Protein AF-A0A1Q7CNV3-F1 (afdb_monomer)

Foldseek 3Di:
DCPVVVVVVVVLVVQLVCLCPPPVDDNVSSVVSNVVSVCVV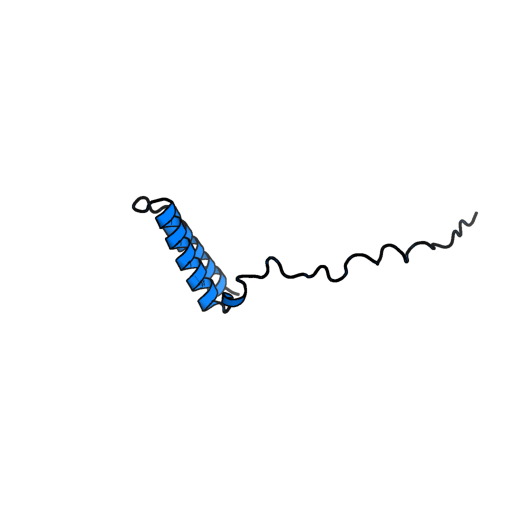CVVVVVNVVVDPPDDDPPPDPPDPVPPPPDDDPDDDD

Nearest PDB structures (foldseek):
  1m8l-assembly1_A  TM=2.443E-01  e=9.387E+00  unclassified

Secondary structure (DSSP, 8-state):
--HHHHHHHHHHHHHHHHHHH-TTS-HHHHHHHHHHHHHHHHHHTTGGGGTT-SSS----S-S-SSSS----------

Structure (mmCIF, N/CA/C/O backbone):
data_AF-A0A1Q7CNV3-F1
#
_entry.id   AF-A0A1Q7CNV3-F1
#
loop_
_atom_site.group_PDB
_atom_site.id
_atom_site.type_symbol
_atom_site.label_atom_id
_atom_site.label_alt_id
_atom_site.label_comp_id
_atom_site.label_asym_id
_atom_site.label_entity_id
_atom_site.label_seq_id
_atom_site.pdbx_PDB_ins_code
_atom_site.Cartn_x
_atom_site.Cartn_y
_atom_site.Cartn_z
_atom_site.occupancy
_atom_site.B_iso_or_equiv
_atom_site.auth_seq_id
_atom_site.auth_comp_id
_atom_site.auth_asym_id
_atom_site.auth_atom_id
_atom_site.pdbx_PDB_model_num
ATOM 1 N N . MET A 1 1 ? -20.080 -8.751 11.210 1.00 49.62 1 MET A N 1
ATOM 2 C CA . MET A 1 1 ? -19.134 -8.299 12.254 1.00 49.62 1 MET A CA 1
ATOM 3 C C . MET A 1 1 ? -17.850 -7.909 11.534 1.00 49.62 1 MET A C 1
ATOM 5 O O . MET A 1 1 ? -17.445 -8.675 10.681 1.00 49.62 1 MET A O 1
ATOM 9 N N . ALA A 1 2 ? -17.348 -6.694 11.790 1.00 58.03 2 ALA A N 1
ATOM 10 C CA . ALA A 1 2 ? -16.129 -6.048 11.264 1.00 58.03 2 ALA A CA 1
ATOM 11 C C . ALA A 1 2 ? -15.948 -5.749 9.752 1.00 58.03 2 ALA A C 1
ATOM 13 O O . ALA A 1 2 ? -14.922 -5.162 9.424 1.00 58.03 2 ALA A O 1
ATOM 14 N N . SER A 1 3 ? -16.928 -5.992 8.865 1.00 71.00 3 SER A N 1
ATOM 15 C CA . SER A 1 3 ? -16.744 -5.901 7.394 1.00 71.00 3 SER A CA 1
ATOM 16 C C . SER A 1 3 ? -15.988 -4.669 6.880 1.00 71.00 3 SER A C 1
ATOM 18 O O . SER A 1 3 ? -15.197 -4.780 5.955 1.00 71.00 3 SER A O 1
ATOM 20 N N . GLY A 1 4 ? -16.180 -3.494 7.488 1.00 80.31 4 GLY A N 1
ATOM 21 C CA . GLY A 1 4 ? -15.474 -2.276 7.080 1.00 80.31 4 GLY A CA 1
ATOM 22 C C . GLY A 1 4 ? -13.954 -2.323 7.284 1.00 80.31 4 GLY A C 1
ATOM 23 O O . GLY A 1 4 ? -13.225 -1.727 6.496 1.00 80.31 4 GLY A O 1
ATOM 24 N N . VAL A 1 5 ? -13.464 -3.030 8.308 1.00 82.12 5 VAL A N 1
ATOM 25 C CA . VAL A 1 5 ? -12.024 -3.176 8.564 1.00 82.12 5 VAL A CA 1
ATOM 26 C C . VAL A 1 5 ? -11.404 -4.112 7.540 1.00 82.12 5 VAL A C 1
ATOM 28 O O . VAL A 1 5 ? -10.422 -3.728 6.910 1.00 82.12 5 VAL A O 1
ATOM 31 N N . GLU A 1 6 ? -11.973 -5.299 7.326 1.00 84.19 6 GLU A N 1
ATOM 32 C CA . GLU A 1 6 ? -11.411 -6.206 6.323 1.00 84.19 6 GLU A CA 1
ATOM 33 C C . GLU A 1 6 ? -11.577 -5.682 4.885 1.00 84.19 6 GLU A C 1
ATOM 35 O O . GLU A 1 6 ? -10.621 -5.782 4.121 1.00 84.19 6 GLU A O 1
ATOM 40 N N . THR A 1 7 ?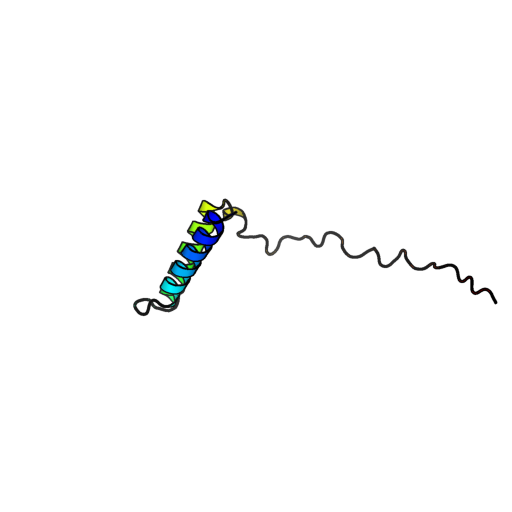 -12.652 -4.955 4.547 1.00 87.25 7 THR A N 1
ATOM 41 C CA . THR A 1 7 ? -12.735 -4.221 3.266 1.00 87.25 7 THR A CA 1
ATOM 42 C C . THR A 1 7 ? -11.655 -3.139 3.139 1.00 87.25 7 THR A C 1
ATOM 44 O O . THR A 1 7 ? -11.061 -2.982 2.075 1.00 87.25 7 THR A O 1
ATOM 47 N N . ALA A 1 8 ? -11.358 -2.385 4.204 1.00 85.69 8 ALA A N 1
ATOM 48 C CA . ALA A 1 8 ? -10.282 -1.391 4.169 1.00 85.69 8 ALA A CA 1
ATOM 49 C C . ALA A 1 8 ? -8.904 -2.046 3.975 1.00 85.69 8 ALA A C 1
ATOM 51 O O . ALA A 1 8 ? -8.074 -1.531 3.224 1.00 85.69 8 ALA A O 1
ATOM 52 N N . VAL A 1 9 ? -8.675 -3.197 4.614 1.00 88.19 9 VAL A N 1
ATOM 53 C CA . VAL A 1 9 ? -7.451 -3.990 4.446 1.00 88.19 9 VAL A CA 1
ATOM 54 C C . VAL A 1 9 ? -7.336 -4.527 3.021 1.00 88.19 9 VAL A C 1
ATOM 56 O O . VAL A 1 9 ? -6.284 -4.350 2.412 1.00 88.19 9 VAL A O 1
ATOM 59 N N . GLU A 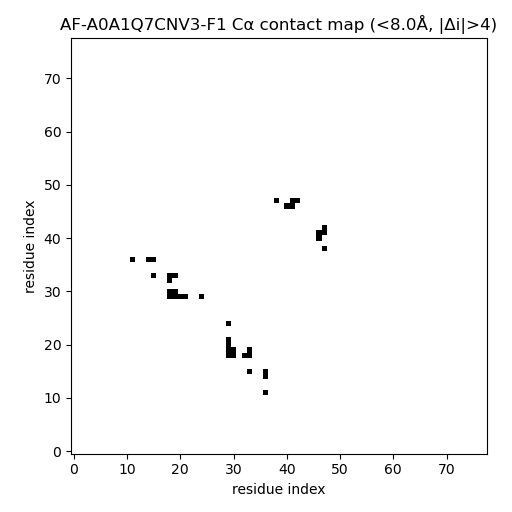1 10 ? -8.394 -5.114 2.462 1.00 91.19 10 GLU A N 1
ATOM 60 C CA . GLU A 1 10 ? -8.424 -5.589 1.072 1.00 91.19 10 GLU A CA 1
ATOM 61 C C . GLU A 1 10 ? -8.142 -4.459 0.077 1.00 91.19 10 GLU A C 1
ATOM 63 O O . GLU A 1 10 ? -7.287 -4.606 -0.796 1.00 91.19 10 GLU A O 1
ATOM 68 N N . CYS A 1 11 ? -8.769 -3.293 0.261 1.00 90.31 11 CYS A N 1
ATOM 69 C CA . CYS A 1 11 ? -8.496 -2.107 -0.550 1.00 90.31 11 CYS A CA 1
ATOM 70 C C . CYS A 1 11 ? -7.028 -1.667 -0.479 1.00 90.31 11 CYS A C 1
ATOM 72 O O . CYS A 1 11 ? -6.464 -1.248 -1.490 1.00 90.31 11 CYS A O 1
ATOM 74 N N . TRP A 1 12 ? -6.389 -1.721 0.693 1.00 91.50 12 TRP A N 1
ATOM 75 C CA . TRP A 1 12 ? -4.967 -1.388 0.812 1.00 91.50 12 TRP A CA 1
ATOM 76 C C . TRP A 1 12 ? -4.061 -2.453 0.202 1.00 91.50 12 TRP A C 1
ATOM 78 O O . TRP A 1 12 ? -3.058 -2.094 -0.411 1.00 91.50 12 TRP A O 1
ATOM 88 N N . MET A 1 13 ? -4.404 -3.736 0.331 1.00 93.19 13 MET A N 1
ATOM 89 C CA . MET A 1 13 ? -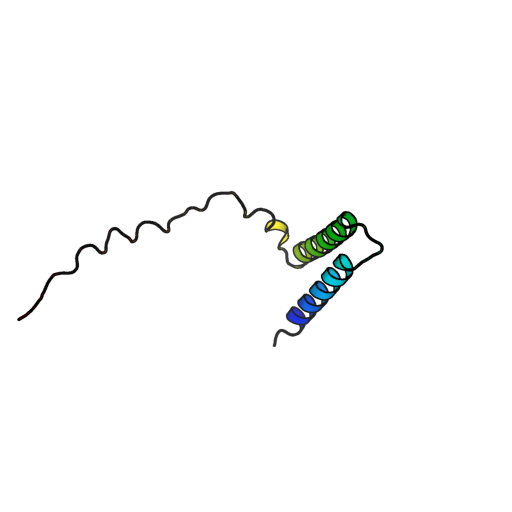3.659 -4.811 -0.327 1.00 93.19 13 MET A CA 1
ATOM 90 C C . MET A 1 13 ? -3.704 -4.657 -1.848 1.00 93.19 13 MET A C 1
ATOM 92 O O . MET A 1 13 ? -2.654 -4.723 -2.479 1.00 93.19 13 MET A O 1
ATOM 96 N N . ALA A 1 14 ? -4.874 -4.351 -2.416 1.00 94.88 14 ALA A N 1
ATOM 97 C CA . ALA A 1 14 ? -5.025 -4.100 -3.848 1.00 94.88 14 ALA A CA 1
ATOM 98 C C . ALA A 1 14 ? -4.182 -2.901 -4.326 1.00 94.88 14 ALA A C 1
ATOM 100 O O . ALA A 1 14 ? -3.479 -3.004 -5.325 1.00 94.88 14 ALA A O 1
ATOM 101 N N . GLN A 1 15 ? -4.177 -1.790 -3.579 1.00 92.69 15 GLN A N 1
ATOM 102 C CA . GLN A 1 15 ? -3.358 -0.612 -3.911 1.00 92.69 15 GLN A CA 1
ATOM 103 C C . GLN A 1 15 ? -1.849 -0.894 -3.849 1.00 92.69 15 GLN A C 1
ATOM 105 O O . GLN A 1 15 ? -1.081 -0.362 -4.648 1.00 92.69 15 GLN A O 1
ATOM 110 N N . ILE A 1 16 ? -1.400 -1.702 -2.883 1.00 94.06 16 ILE A N 1
ATOM 111 C CA . ILE A 1 16 ? 0.014 -2.088 -2.775 1.00 94.06 16 ILE A CA 1
ATOM 112 C C . ILE A 1 16 ? 0.406 -3.010 -3.934 1.00 94.06 16 ILE A C 1
ATOM 114 O O . ILE A 1 16 ? 1.485 -2.833 -4.496 1.00 94.06 16 ILE A O 1
ATOM 118 N N . ASP A 1 17 ? -0.453 -3.965 -4.293 1.00 94.31 17 ASP A N 1
ATOM 119 C CA . ASP A 1 17 ? -0.224 -4.885 -5.409 1.00 94.31 17 ASP A CA 1
ATOM 120 C C . ASP A 1 17 ? -0.134 -4.140 -6.748 1.00 94.31 17 ASP A C 1
ATOM 122 O O . ASP A 1 17 ? 0.832 -4.320 -7.490 1.00 94.31 17 ASP A O 1
ATOM 126 N N . GLU A 1 18 ? -1.052 -3.204 -7.000 1.00 94.00 18 GLU A N 1
ATOM 127 C CA . GLU A 1 18 ? -1.022 -2.326 -8.174 1.00 94.00 18 GLU A CA 1
ATOM 128 C C . GLU A 1 18 ? 0.277 -1.502 -8.222 1.00 94.00 18 GLU A C 1
ATOM 130 O O . GLU A 1 18 ? 0.986 -1.499 -9.227 1.00 94.00 18 GLU A O 1
ATOM 135 N N . ALA A 1 19 ? 0.672 -0.881 -7.105 1.00 92.75 19 ALA A N 1
ATOM 136 C CA . ALA A 1 19 ? 1.911 -0.107 -7.030 1.00 92.75 19 ALA A CA 1
ATOM 137 C C . ALA A 1 19 ? 3.184 -0.953 -7.244 1.00 92.75 19 ALA A C 1
ATOM 139 O O . ALA A 1 19 ? 4.197 -0.437 -7.723 1.00 92.75 19 ALA A O 1
ATOM 140 N N . LEU A 1 20 ? 3.169 -2.238 -6.873 1.00 91.69 20 LEU A N 1
ATOM 141 C CA . LEU A 1 20 ? 4.297 -3.161 -7.051 1.00 91.69 20 LEU A CA 1
ATOM 142 C C . LEU A 1 20 ? 4.344 -3.808 -8.438 1.00 91.69 20 LEU A C 1
ATOM 144 O O . LEU A 1 20 ? 5.426 -4.185 -8.895 1.00 91.69 20 LEU A O 1
ATOM 148 N N . THR A 1 21 ? 3.203 -3.943 -9.101 1.00 93.56 21 THR A N 1
ATOM 149 C CA . THR A 1 21 ? 3.093 -4.535 -10.439 1.00 93.56 21 THR A CA 1
ATOM 150 C C . THR A 1 21 ? 3.097 -3.495 -11.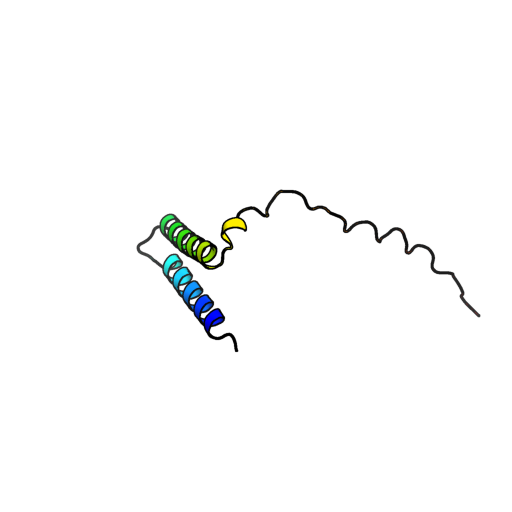554 1.00 93.56 21 THR A C 1
ATOM 152 O O . THR A 1 21 ? 3.206 -3.869 -12.720 1.00 93.56 21 THR A O 1
ATOM 155 N N . ASP A 1 22 ? 3.083 -2.201 -11.218 1.00 91.00 22 ASP A N 1
ATOM 156 C CA . ASP A 1 22 ? 3.201 -1.122 -12.194 1.00 91.00 22 ASP A CA 1
ATOM 157 C C . ASP A 1 22 ? 4.515 -1.228 -12.997 1.00 91.00 22 ASP A C 1
ATOM 159 O O . ASP A 1 22 ? 5.632 -1.023 -12.495 1.00 91.00 22 ASP A O 1
ATOM 163 N N . LEU A 1 23 ? 4.368 -1.576 -14.278 1.00 90.25 23 LEU A N 1
ATOM 164 C CA . LEU A 1 23 ? 5.458 -1.734 -15.241 1.00 90.25 23 LEU A CA 1
ATOM 165 C C . LEU A 1 23 ? 5.952 -0.393 -15.799 1.00 90.25 23 LEU A C 1
ATOM 167 O O . LEU A 1 23 ? 7.051 -0.340 -16.351 1.00 90.25 23 LEU A O 1
ATOM 171 N N . HIS A 1 24 ? 5.176 0.683 -15.649 1.00 90.19 24 HIS A N 1
ATOM 172 C CA . HIS A 1 24 ? 5.570 2.027 -16.068 1.00 90.19 24 HIS A CA 1
ATOM 173 C C . HIS A 1 24 ? 6.529 2.686 -15.073 1.00 90.19 24 HIS A C 1
ATOM 175 O O . HIS A 1 24 ? 7.215 3.652 -15.416 1.00 90.19 24 HIS A O 1
ATOM 181 N N . LEU A 1 25 ? 6.620 2.151 -13.854 1.00 88.50 25 LEU A N 1
ATOM 182 C CA . LEU A 1 25 ? 7.527 2.631 -12.826 1.00 88.50 25 LEU A CA 1
ATOM 183 C C . LEU A 1 25 ? 8.813 1.807 -12.769 1.00 88.50 25 LEU A C 1
ATOM 185 O O . LEU A 1 25 ? 8.843 0.582 -12.900 1.00 88.50 25 LEU A O 1
ATOM 189 N N . THR A 1 26 ? 9.913 2.498 -12.483 1.00 94.94 26 THR A N 1
ATOM 190 C CA . THR A 1 26 ? 11.155 1.834 -12.080 1.00 94.94 26 THR A CA 1
ATOM 191 C C . THR A 1 26 ? 10.959 1.132 -10.735 1.00 94.94 26 THR A C 1
ATOM 193 O O . THR A 1 26 ? 10.070 1.487 -9.960 1.00 94.94 26 THR A O 1
ATOM 196 N N . SER A 1 27 ? 11.833 0.183 -10.386 1.00 91.88 27 SER A N 1
ATOM 197 C CA . SER A 1 27 ? 11.789 -0.465 -9.065 1.00 91.88 27 SER A CA 1
ATOM 198 C C . SER A 1 27 ? 11.826 0.540 -7.905 1.00 91.88 27 SER A C 1
ATOM 200 O O . SER A 1 27 ? 11.133 0.349 -6.911 1.00 91.88 27 SER A O 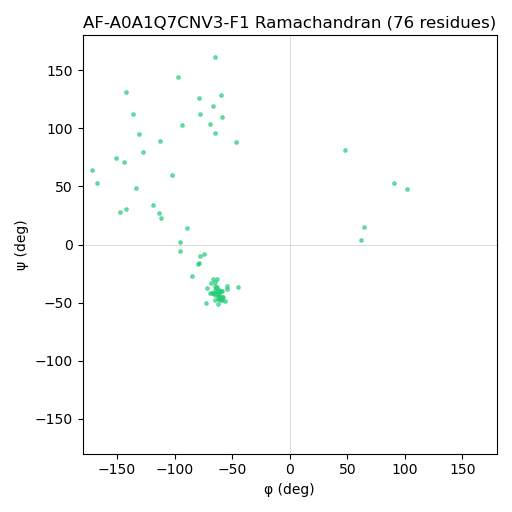1
ATOM 202 N N . LEU A 1 28 ? 12.575 1.642 -8.046 1.00 94.12 28 LEU A N 1
ATOM 203 C CA . LEU A 1 28 ? 12.573 2.732 -7.067 1.00 94.12 28 LEU A CA 1
ATOM 204 C C . LEU A 1 28 ? 11.229 3.477 -7.042 1.00 94.12 28 LEU A C 1
ATOM 206 O O . LEU A 1 28 ? 10.723 3.780 -5.964 1.00 94.12 28 LEU A O 1
ATOM 210 N N . GLY A 1 29 ? 10.639 3.743 -8.211 1.00 92.38 29 GLY A N 1
ATOM 211 C CA . GLY A 1 29 ? 9.322 4.371 -8.334 1.00 92.38 29 GLY A CA 1
ATOM 212 C C . GLY A 1 29 ? 8.222 3.564 -7.644 1.00 92.38 29 GLY A C 1
ATOM 213 O O . GLY A 1 29 ? 7.461 4.124 -6.856 1.00 92.38 29 GLY A O 1
ATOM 214 N N . ARG A 1 30 ? 8.214 2.242 -7.842 1.00 95.25 30 ARG A N 1
ATOM 215 C CA . ARG A 1 30 ? 7.286 1.317 -7.173 1.00 95.25 30 ARG A CA 1
ATOM 216 C C . ARG A 1 30 ? 7.425 1.346 -5.651 1.00 95.25 30 ARG A C 1
ATOM 218 O O . ARG A 1 30 ? 6.445 1.510 -4.931 1.00 95.25 30 ARG A O 1
ATOM 225 N N . LEU A 1 31 ? 8.656 1.272 -5.138 1.00 94.50 31 LEU A N 1
ATOM 226 C CA . LEU A 1 31 ? 8.914 1.352 -3.693 1.00 94.50 31 LEU A CA 1
ATOM 227 C C . LEU A 1 31 ? 8.509 2.708 -3.099 1.00 94.50 31 LEU A C 1
ATOM 229 O O . LEU A 1 31 ? 7.998 2.769 -1.976 1.00 94.50 31 LEU A O 1
ATOM 233 N N . ASN A 1 32 ? 8.705 3.797 -3.845 1.00 94.56 32 ASN A N 1
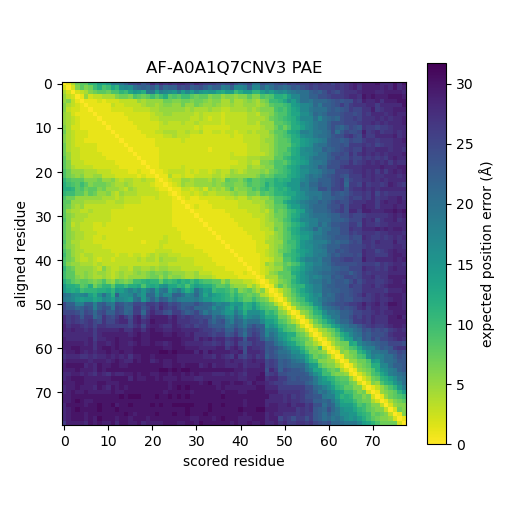ATOM 234 C CA . ASN A 1 32 ? 8.259 5.121 -3.428 1.00 94.56 32 ASN A CA 1
ATOM 235 C C . ASN A 1 32 ? 6.724 5.207 -3.361 1.00 94.56 32 ASN A C 1
ATOM 237 O O . ASN A 1 32 ? 6.188 5.739 -2.390 1.00 94.56 32 ASN A O 1
ATOM 241 N N . ALA A 1 33 ? 6.011 4.637 -4.336 1.00 92.88 33 ALA A N 1
ATOM 242 C CA . ALA A 1 33 ? 4.550 4.566 -4.329 1.00 92.88 33 ALA A CA 1
ATOM 243 C C . ALA A 1 33 ? 4.020 3.767 -3.122 1.00 92.88 33 ALA A C 1
ATOM 245 O O . ALA A 1 33 ? 3.183 4.265 -2.367 1.00 92.88 33 ALA A O 1
ATOM 246 N N . VAL A 1 34 ? 4.592 2.590 -2.844 1.00 94.44 34 VAL A N 1
ATOM 247 C CA . VAL A 1 34 ? 4.254 1.795 -1.646 1.00 94.44 34 VAL A CA 1
ATOM 248 C C . VAL A 1 34 ? 4.528 2.573 -0.356 1.00 94.44 34 VAL A C 1
ATOM 250 O O . VAL A 1 34 ? 3.726 2.547 0.579 1.00 94.44 34 VAL A O 1
ATOM 253 N N . THR A 1 35 ? 5.629 3.326 -0.298 1.00 93.12 35 THR A N 1
ATOM 254 C CA . THR A 1 35 ? 5.959 4.164 0.866 1.00 93.12 35 THR A CA 1
ATOM 255 C C . THR A 1 35 ? 4.891 5.232 1.117 1.00 93.12 35 THR A C 1
ATOM 257 O O . THR A 1 35 ? 4.524 5.465 2.271 1.00 93.12 35 THR A O 1
ATOM 260 N N . GLN A 1 36 ? 4.343 5.842 0.061 1.00 93.19 36 GLN A N 1
ATOM 261 C CA . GLN A 1 36 ? 3.251 6.815 0.170 1.00 93.19 36 GLN A CA 1
ATOM 262 C C . GLN A 1 36 ? 1.947 6.173 0.665 1.00 93.19 36 GLN A C 1
ATOM 264 O O . GLN A 1 36 ? 1.291 6.730 1.548 1.00 93.19 36 GLN A O 1
ATOM 269 N N . ILE A 1 37 ? 1.604 4.977 0.172 1.00 92.31 37 ILE A N 1
ATOM 270 C CA . ILE A 1 37 ? 0.434 4.215 0.644 1.00 92.31 37 ILE A CA 1
ATOM 271 C C . ILE A 1 37 ? 0.565 3.916 2.147 1.00 92.31 37 ILE A C 1
ATOM 273 O O . ILE A 1 37 ? -0.350 4.186 2.929 1.00 92.31 37 ILE A O 1
ATOM 277 N N . LEU A 1 38 ? 1.737 3.447 2.588 1.00 90.06 38 LEU A N 1
ATOM 278 C CA . LEU A 1 38 ? 2.011 3.170 4.002 1.00 90.06 38 LEU A CA 1
ATOM 279 C C . LEU A 1 38 ? 2.000 4.433 4.876 1.00 90.06 38 LEU A C 1
ATOM 281 O O . LEU A 1 38 ? 1.585 4.373 6.036 1.00 90.06 38 LEU A O 1
ATOM 285 N N . ALA A 1 39 ? 2.461 5.571 4.354 1.00 88.75 39 ALA A N 1
ATOM 286 C CA . ALA A 1 39 ? 2.389 6.850 5.056 1.00 88.75 39 ALA A CA 1
ATOM 287 C C . ALA A 1 39 ? 0.930 7.284 5.269 1.00 88.75 39 ALA A C 1
ATOM 289 O O . ALA A 1 39 ? 0.558 7.665 6.379 1.00 88.75 39 ALA A O 1
ATOM 290 N N . ASN A 1 40 ? 0.082 7.139 4.247 1.00 88.38 40 ASN A N 1
ATOM 291 C CA . ASN A 1 40 ? -1.347 7.428 4.352 1.00 88.38 40 ASN A CA 1
ATOM 292 C C . ASN A 1 40 ? -2.052 6.504 5.356 1.00 88.38 40 ASN A C 1
ATOM 294 O O . ASN A 1 40 ? -2.819 6.989 6.185 1.00 88.38 40 ASN A O 1
ATOM 298 N N . TYR A 1 41 ? -1.744 5.203 5.360 1.00 87.56 41 TYR A N 1
ATOM 299 C CA . TYR A 1 41 ? -2.245 4.270 6.378 1.00 87.56 41 TYR A CA 1
ATOM 300 C C . TYR A 1 41 ? -1.879 4.717 7.802 1.00 87.56 41 TYR A C 1
ATOM 302 O O . TYR A 1 41 ? -2.733 4.753 8.692 1.00 87.56 41 TYR A O 1
ATOM 310 N N . LYS A 1 42 ? -0.608 5.073 8.031 1.00 85.00 42 LYS A N 1
ATOM 311 C CA . LYS A 1 42 ? -0.129 5.517 9.350 1.00 85.00 42 LYS A CA 1
ATOM 312 C C . LYS A 1 42 ? -0.847 6.780 9.809 1.00 85.00 42 LYS A C 1
ATOM 314 O O . LYS A 1 42 ? -1.234 6.838 10.975 1.00 85.00 42 LYS A O 1
ATOM 319 N N . ARG A 1 43 ? -1.077 7.724 8.892 1.00 84.88 43 ARG A N 1
ATOM 320 C CA . ARG A 1 43 ? -1.841 8.948 9.155 1.00 84.88 43 ARG A CA 1
ATOM 321 C C . ARG A 1 43 ? -3.279 8.656 9.549 1.00 84.88 43 ARG A C 1
ATOM 323 O O . ARG A 1 43 ? -3.737 9.109 10.591 1.00 84.88 43 ARG A O 1
ATOM 330 N N . LEU A 1 44 ? -3.973 7.840 8.758 1.00 83.44 44 LEU A N 1
ATOM 331 C CA . LEU A 1 44 ? -5.383 7.512 8.983 1.00 83.44 44 LEU A CA 1
ATOM 332 C C . LEU A 1 44 ? -5.620 6.687 10.254 1.00 83.44 44 LEU A C 1
ATOM 334 O O . LEU A 1 44 ? -6.672 6.801 10.872 1.00 83.44 44 LEU A O 1
ATOM 338 N N . THR A 1 45 ? -4.649 5.869 10.662 1.00 83.00 45 THR A N 1
ATOM 339 C CA . THR A 1 45 ? -4.763 5.019 11.859 1.00 83.00 45 THR A CA 1
ATOM 340 C C . THR A 1 45 ? -4.152 5.637 13.119 1.00 83.00 45 THR A C 1
ATOM 342 O O . THR A 1 45 ? -4.121 4.978 14.157 1.00 83.00 45 THR A O 1
ATOM 345 N N . GLY A 1 46 ? -3.627 6.869 13.048 1.00 77.75 46 GLY A N 1
ATOM 346 C CA . GLY A 1 46 ? -2.916 7.512 14.163 1.00 77.75 46 GLY A CA 1
ATOM 347 C C . GLY A 1 46 ? -1.613 6.799 14.558 1.00 77.75 46 GLY A C 1
ATOM 348 O O . GLY A 1 46 ? -1.058 7.034 15.629 1.00 77.75 46 GLY A O 1
ATOM 349 N N . LYS A 1 47 ? -1.105 5.910 13.695 1.00 76.06 47 LYS A N 1
ATOM 350 C CA . LYS A 1 47 ? 0.116 5.112 13.894 1.00 76.06 47 LYS A CA 1
ATOM 351 C C . LYS A 1 47 ? 1.377 5.821 13.400 1.00 76.06 47 LYS A C 1
ATOM 353 O O . LYS A 1 47 ? 2.425 5.188 13.270 1.00 76.06 47 LYS A O 1
ATOM 358 N N . GLU A 1 48 ? 1.306 7.121 13.140 1.00 65.25 48 GLU A N 1
ATOM 359 C CA . GLU A 1 48 ? 2.448 7.942 12.720 1.00 65.25 48 GLU A CA 1
ATOM 360 C C . GLU A 1 48 ? 3.617 7.834 13.713 1.00 65.25 48 GLU A C 1
ATOM 362 O O . GLU A 1 48 ? 4.767 7.660 13.315 1.00 65.25 48 GLU A O 1
ATOM 367 N N . HIS A 1 49 ? 3.309 7.773 15.011 1.00 59.94 49 HIS A N 1
ATOM 368 C CA . HIS A 1 49 ? 4.287 7.612 16.092 1.00 59.94 49 HIS A CA 1
ATOM 369 C C . HIS A 1 49 ? 4.873 6.194 16.233 1.00 59.94 49 HIS A C 1
ATOM 371 O O . HIS A 1 49 ? 5.806 5.993 17.009 1.00 59.94 49 HIS A O 1
ATOM 377 N N . LEU A 1 50 ? 4.362 5.187 15.508 1.00 59.91 50 LEU A N 1
ATOM 378 C CA . LEU A 1 50 ? 4.952 3.839 15.515 1.00 59.91 50 LEU A CA 1
ATOM 379 C C . LEU A 1 50 ? 6.213 3.743 14.644 1.00 59.91 50 LEU A C 1
ATOM 381 O O . LEU A 1 50 ? 6.941 2.750 14.726 1.00 59.91 50 LEU A O 1
ATOM 385 N N . GLN A 1 51 ? 6.525 4.772 13.847 1.00 60.03 51 GLN A N 1
ATOM 386 C CA . GLN A 1 51 ? 7.853 4.913 13.261 1.00 60.03 51 GLN A CA 1
ATOM 387 C C . GLN A 1 51 ? 8.852 5.233 14.377 1.00 60.03 51 GLN A C 1
ATOM 389 O O . GLN A 1 51 ? 8.934 6.372 14.821 1.00 60.03 51 GLN A O 1
ATOM 394 N N . ARG A 1 52 ? 9.634 4.216 14.776 1.00 56.84 52 ARG A N 1
ATOM 395 C CA . ARG A 1 52 ? 10.720 4.234 15.783 1.00 56.84 52 ARG A CA 1
ATOM 396 C C . ARG A 1 52 ? 10.358 3.649 17.160 1.00 56.84 52 ARG A C 1
ATOM 398 O O . ARG A 1 52 ? 10.764 4.172 18.190 1.00 56.84 52 ARG A O 1
ATOM 405 N N . ARG A 1 53 ? 9.734 2.468 17.196 1.00 55.25 53 ARG A N 1
ATOM 406 C CA . ARG A 1 53 ? 10.076 1.463 18.227 1.00 55.25 53 ARG A CA 1
ATOM 407 C C . ARG A 1 53 ? 10.964 0.371 17.638 1.00 55.25 53 ARG A C 1
ATOM 409 O O . ARG A 1 53 ? 10.652 -0.809 17.663 1.00 55.25 53 ARG A O 1
ATOM 416 N N . THR A 1 54 ? 12.114 0.796 17.135 1.00 55.47 54 THR A N 1
ATOM 417 C CA . THR A 1 54 ? 13.271 -0.079 16.982 1.00 55.47 54 THR A CA 1
ATOM 418 C C . THR A 1 54 ? 14.458 0.730 17.476 1.00 55.47 54 THR A C 1
ATOM 420 O O . THR A 1 54 ? 14.821 1.729 16.856 1.00 55.47 54 THR A O 1
ATOM 423 N N . ARG A 1 55 ? 15.024 0.296 18.612 1.00 52.78 55 ARG A N 1
ATOM 424 C CA . ARG A 1 55 ? 16.256 0.798 19.249 1.00 52.78 55 ARG A CA 1
ATOM 425 C C . ARG A 1 55 ? 16.124 1.943 20.276 1.00 52.78 55 ARG A C 1
ATOM 427 O O . ARG A 1 55 ? 16.867 2.914 20.232 1.00 52.78 55 ARG A O 1
ATOM 434 N N . SER A 1 56 ? 15.271 1.780 21.282 1.00 50.59 56 SER A N 1
ATOM 435 C CA . SER A 1 56 ? 15.523 2.330 22.625 1.00 50.59 56 SER A CA 1
ATOM 436 C C . SER A 1 56 ? 15.035 1.318 23.663 1.00 50.59 56 SER A C 1
ATOM 438 O O . SER A 1 56 ? 13.990 0.695 23.493 1.00 50.59 56 SER A O 1
ATOM 440 N N . GLY A 1 57 ? 15.894 1.042 24.643 1.00 51.56 57 GLY A N 1
ATOM 441 C CA . GLY A 1 57 ? 15.909 -0.189 25.426 1.00 51.56 57 GLY A CA 1
ATOM 442 C C . GLY A 1 57 ? 14.637 -0.494 26.213 1.00 51.56 57 GLY A C 1
ATOM 443 O O . GLY A 1 57 ? 14.187 0.312 27.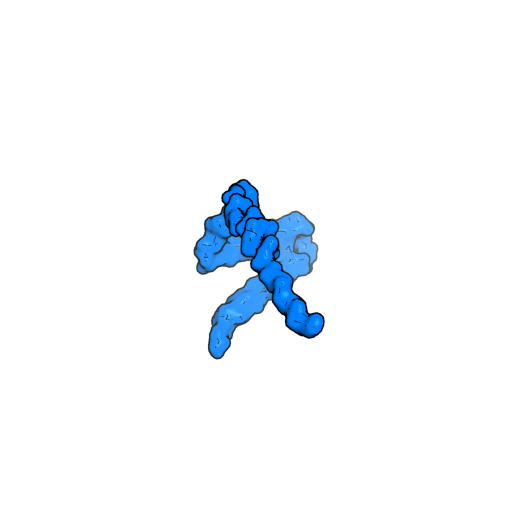016 1.00 51.56 57 GLY A O 1
ATOM 444 N N . GLN A 1 58 ? 14.141 -1.714 26.020 1.00 44.28 58 GLN A N 1
ATOM 445 C CA . GLN A 1 58 ? 13.487 -2.543 27.034 1.00 44.28 58 GLN A CA 1
ATOM 446 C C . GLN A 1 58 ? 13.910 -3.996 26.717 1.00 44.28 58 GLN A C 1
ATOM 448 O O . GLN A 1 58 ? 13.197 -4.728 26.051 1.00 44.28 58 GLN A O 1
ATOM 453 N N . CYS A 1 59 ? 15.166 -4.391 26.946 1.00 38.50 59 CYS A N 1
ATOM 454 C CA . CYS A 1 59 ? 15.505 -5.119 28.172 1.00 38.50 59 CYS A CA 1
ATOM 455 C C . CYS A 1 59 ? 14.911 -4.470 29.422 1.00 38.50 59 CYS A C 1
ATOM 457 O O . CYS A 1 59 ? 15.544 -3.640 30.061 1.00 38.50 59 CYS A O 1
ATOM 459 N N . SER A 1 60 ? 13.687 -4.856 29.767 1.00 45.97 60 SER A N 1
ATOM 460 C CA . SER A 1 60 ? 13.180 -4.703 31.125 1.00 45.97 60 SER A CA 1
ATOM 461 C C . SER A 1 60 ? 12.574 -6.042 31.533 1.00 45.97 60 SER A C 1
ATOM 463 O O . SER A 1 60 ? 11.467 -6.386 31.136 1.00 45.97 60 SER A O 1
ATOM 465 N N . MET A 1 61 ? 13.411 -6.820 32.222 1.00 50.28 61 MET A N 1
ATOM 466 C CA . MET A 1 61 ? 13.114 -7.999 33.042 1.00 50.28 61 MET A CA 1
ATOM 467 C C . MET A 1 61 ? 12.198 -9.090 32.459 1.00 50.28 61 MET A C 1
ATOM 469 O O . MET A 1 61 ? 11.063 -9.267 32.880 1.00 50.28 61 MET A O 1
ATOM 473 N N . VAL A 1 62 ? 12.777 -9.961 31.629 1.00 48.62 62 VAL A N 1
ATOM 474 C CA . VAL A 1 62 ? 12.517 -11.412 31.710 1.00 48.62 62 VAL A CA 1
ATOM 475 C C . VAL A 1 62 ? 13.879 -12.089 31.796 1.00 48.62 62 VAL A C 1
ATOM 477 O O . VAL A 1 62 ? 14.456 -12.491 30.797 1.00 48.62 62 VAL A O 1
ATOM 480 N N . SER A 1 63 ? 14.473 -12.086 32.988 1.00 47.97 63 SER A N 1
ATOM 481 C CA . SER A 1 63 ? 15.606 -12.948 33.364 1.00 47.97 63 SER A CA 1
ATOM 482 C C . SER A 1 63 ? 15.869 -12.799 34.860 1.00 47.97 63 SER A C 1
ATOM 484 O O . SER A 1 63 ? 16.904 -12.285 35.243 1.00 47.97 63 SER A O 1
ATOM 486 N N . GLU A 1 64 ? 14.913 -13.204 35.701 1.00 45.47 64 GLU A N 1
ATOM 487 C CA . GLU A 1 64 ? 15.216 -13.748 37.039 1.00 45.47 64 GLU A CA 1
ATOM 488 C C . GLU A 1 64 ? 13.985 -14.426 37.669 1.00 45.47 64 GLU A C 1
ATOM 490 O O . GLU A 1 64 ? 13.581 -14.157 38.790 1.00 45.47 64 GLU A O 1
ATOM 495 N N . ALA A 1 65 ? 13.378 -15.365 36.938 1.00 49.47 65 ALA A N 1
ATOM 496 C CA . ALA A 1 65 ? 12.559 -16.424 37.544 1.00 49.47 65 ALA A CA 1
ATOM 497 C C . ALA A 1 65 ? 13.225 -17.805 37.383 1.00 49.47 65 ALA A C 1
ATOM 499 O O . ALA A 1 65 ? 12.568 -18.836 37.441 1.00 49.47 65 ALA A O 1
ATOM 500 N N . VAL A 1 66 ? 14.549 -17.829 37.182 1.00 53.28 66 VAL A N 1
ATOM 501 C CA . VAL A 1 66 ? 15.371 -19.052 37.097 1.00 53.28 66 VAL A CA 1
ATOM 502 C C . VAL A 1 66 ? 16.437 -19.082 38.200 1.00 53.28 66 VAL A C 1
ATOM 504 O O . VAL A 1 66 ? 17.554 -19.555 38.026 1.00 53.28 66 VAL A O 1
ATOM 507 N N . ARG A 1 67 ? 16.103 -18.529 39.371 1.00 49.38 67 ARG A N 1
ATOM 508 C CA . ARG A 1 67 ? 16.905 -18.689 40.595 1.00 49.38 67 ARG A CA 1
ATOM 509 C C . ARG A 1 67 ? 16.052 -18.706 41.873 1.00 49.38 67 ARG A C 1
ATOM 511 O O . ARG A 1 67 ? 16.524 -18.326 42.933 1.00 49.38 67 ARG A O 1
ATOM 518 N N . SER A 1 68 ? 14.793 -19.142 41.772 1.00 50.09 68 SER A N 1
ATOM 519 C CA . SER A 1 68 ? 13.920 -19.378 42.938 1.00 50.09 68 SER A CA 1
ATOM 520 C C . SER A 1 68 ? 13.018 -20.610 42.764 1.00 50.09 68 SER A C 1
ATOM 522 O O . SER A 1 68 ? 11.913 -20.684 43.288 1.00 50.09 68 SER A O 1
ATOM 524 N N . THR A 1 69 ? 13.497 -21.605 42.016 1.00 54.34 69 THR A N 1
ATOM 525 C CA . THR A 1 69 ? 12.870 -22.938 41.943 1.00 54.34 69 THR A CA 1
ATOM 526 C C . THR A 1 69 ? 13.954 -24.003 42.086 1.00 54.34 69 THR A C 1
ATOM 528 O O . THR A 1 69 ? 14.100 -24.904 41.272 1.00 54.34 69 THR A O 1
ATOM 531 N N . GLY A 1 70 ? 14.795 -23.828 43.106 1.00 50.81 70 GLY A N 1
ATOM 532 C CA . GLY A 1 70 ? 15.894 -24.728 43.453 1.00 50.81 70 GLY A CA 1
ATOM 533 C C . GLY A 1 70 ? 15.692 -25.436 44.789 1.00 50.81 70 GLY 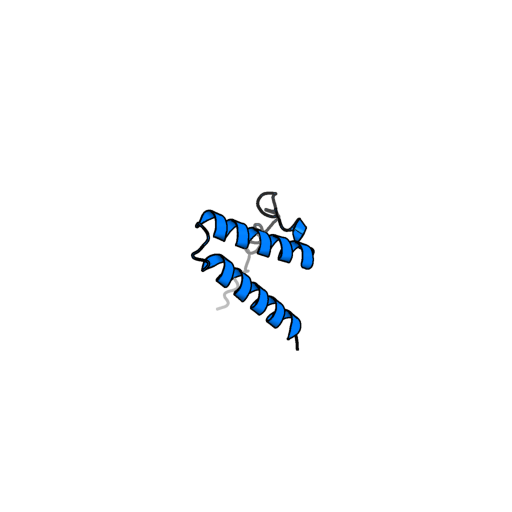A C 1
ATOM 534 O O . GLY A 1 70 ? 16.677 -25.739 45.446 1.00 50.81 70 GLY A O 1
ATOM 535 N N . ASN A 1 71 ? 14.449 -25.652 45.233 1.00 54.88 71 ASN A N 1
ATOM 536 C CA . ASN A 1 71 ? 14.192 -26.399 46.463 1.00 54.88 71 ASN A CA 1
ATOM 537 C C . ASN A 1 71 ? 12.842 -27.126 46.406 1.00 54.88 71 ASN A C 1
ATOM 539 O O . ASN A 1 71 ? 11.865 -26.706 47.024 1.00 54.88 71 ASN A O 1
ATOM 543 N N . TRP A 1 72 ? 12.787 -28.216 45.641 1.00 54.41 72 TRP A N 1
ATOM 544 C CA . TRP A 1 72 ? 11.769 -29.242 45.853 1.00 54.41 72 TRP A CA 1
ATOM 545 C C . TRP A 1 72 ? 12.212 -30.102 47.045 1.00 54.41 72 TRP A C 1
ATOM 547 O O . TRP A 1 72 ? 13.342 -30.595 47.023 1.00 54.41 72 TRP A O 1
ATOM 557 N N . PRO A 1 73 ? 11.384 -30.285 48.087 1.00 48.97 73 PRO A N 1
ATOM 558 C CA . PRO A 1 73 ? 11.699 -31.232 49.142 1.00 48.97 73 PRO A CA 1
ATOM 559 C C . PRO A 1 73 ? 11.665 -32.646 48.549 1.00 48.97 73 PRO A C 1
ATOM 561 O O . PRO A 1 73 ? 10.643 -33.091 48.030 1.00 48.97 73 PRO A O 1
ATOM 564 N N . LEU A 1 74 ? 12.798 -33.344 48.611 1.00 58.25 74 LEU A N 1
ATOM 565 C CA . LEU A 1 74 ? 12.868 -34.786 48.395 1.00 58.25 74 LEU A CA 1
ATOM 566 C C . LEU A 1 74 ? 12.084 -35.471 49.520 1.00 58.25 74 LEU A C 1
ATOM 568 O O . LEU A 1 74 ? 12.616 -35.688 50.605 1.00 58.25 74 LEU A O 1
ATOM 572 N N . THR A 1 75 ? 10.822 -35.810 49.265 1.00 57.56 75 THR A N 1
ATOM 573 C CA . THR A 1 75 ? 10.117 -36.853 50.016 1.00 57.56 75 THR A CA 1
ATOM 574 C C . THR A 1 75 ? 9.870 -38.004 49.051 1.00 57.56 75 THR A C 1
ATOM 576 O O . THR A 1 75 ? 8.867 -38.043 48.342 1.00 57.56 75 THR A O 1
ATOM 579 N N . THR A 1 76 ? 10.827 -38.919 48.966 1.00 58.06 76 THR A N 1
ATOM 580 C CA . THR A 1 76 ? 10.560 -40.257 48.435 1.00 58.06 76 THR A CA 1
ATOM 581 C C . THR A 1 76 ? 10.244 -41.135 49.631 1.00 58.06 76 THR A C 1
ATOM 583 O O . THR A 1 76 ? 11.129 -41.481 50.408 1.00 58.06 76 THR A O 1
ATOM 586 N N . ASP A 1 77 ? 8.952 -41.388 49.791 1.00 47.75 77 ASP A N 1
ATOM 587 C CA . ASP A 1 77 ? 8.374 -42.441 50.612 1.00 47.75 77 ASP A CA 1
ATOM 588 C C . ASP A 1 77 ? 8.513 -43.761 49.840 1.00 47.75 77 ASP A C 1
ATOM 590 O O . ASP A 1 77 ? 7.944 -43.877 48.750 1.00 47.75 77 ASP A O 1
ATOM 594 N N . HIS A 1 78 ? 9.348 -44.682 50.338 1.00 48.84 78 HIS A N 1
ATOM 595 C CA . HIS A 1 78 ? 9.063 -46.122 50.402 1.00 48.84 78 HIS A CA 1
ATOM 596 C C . HIS A 1 78 ? 10.142 -46.916 51.148 1.00 48.84 78 HIS A C 1
ATOM 598 O O . HIS A 1 78 ? 11.345 -46.631 50.941 1.00 48.84 78 HIS A O 1
#

Sequence (78 aa):
MASGVETAVECWMAQIDEALTDLHLTSLGRLNAVTQILANYKRLTGKEHLQRRTRSGQCSMVSEAVRSTGNWPLTTDH

Mean predicted aligned error: 15.43 Å

Radius of gyration: 24.85 Å; Cα contacts (8 Å, |Δi|>4): 19; chains: 1; bounding box: 36×55×67 Å

pLDDT: mean 73.77, std 19.02, range [38.5, 95.25]

Solvent-accessible surface area (backbone atoms only — not comparable to full-atom values): 5177 Å² total; per-residue (Å²): 132,67,61,70,57,59,51,52,50,52,55,51,51,53,54,44,50,51,33,67,65,44,80,90,43,52,76,66,51,21,53,50,47,39,49,51,54,54,49,51,52,23,60,77,69,70,43,58,75,63,73,75,84,73,92,75,91,72,93,72,83,94,82,80,84,85,81,80,82,86,76,80,83,89,79,82,87,129